Protein AF-A0A4P7JG98-F1 (afdb_monomer_lite)

Radius of gyration: 14.86 Å; chains: 1; bounding box: 37×31×37 Å

Secondary structure (DSSP, 8-state):
--HHHHHHHHHH--TT-TT--EEEEEEE-TTS-EEEEEEEHHHHHHHHHHHHHH---HHHHHHHHHHS--TT--HHHHHHHHHHHHHHHHHHHT---S-SSPPTT---TT--S---

Sequence (116 aa):
MSQIEFMKFLSEIDDHHEGQTTETRLYPNGQGAEVMVQLPQSSWAYVDWLEQTQGGDFAGWVTHCLQTPFEDWPLSKLLMYWLWADECERHRRGMATRSETKPDGYVPYGLAANDR

Structure (mmCIF, N/CA/C/O backbone):
data_AF-A0A4P7JG98-F1
#
_entry.id   AF-A0A4P7JG98-F1
#
loop_
_atom_site.group_PDB
_atom_site.id
_atom_site.type_symbol
_atom_site.label_atom_id
_atom_site.label_alt_id
_atom_site.label_comp_id
_atom_site.label_asym_id
_atom_site.label_entity_id
_atom_site.label_seq_id
_atom_site.pdbx_PDB_ins_code
_atom_site.Cartn_x
_atom_site.Cartn_y
_atom_site.Cartn_z
_atom_site.occupancy
_atom_site.B_iso_or_equiv
_atom_site.auth_seq_id
_atom_site.auth_comp_id
_atom_site.auth_asym_id
_atom_site.auth_atom_id
_atom_site.pdbx_PDB_model_num
ATOM 1 N N . MET A 1 1 ? 10.772 -9.195 -11.241 1.00 55.59 1 MET A N 1
ATOM 2 C CA . MET A 1 1 ? 9.850 -9.935 -10.369 1.00 55.59 1 MET A CA 1
ATOM 3 C C . MET A 1 1 ? 8.494 -10.072 -11.034 1.00 55.59 1 MET A C 1
ATOM 5 O O . MET A 1 1 ? 7.733 -9.121 -11.153 1.00 55.59 1 MET A O 1
ATOM 9 N N . SER A 1 2 ? 8.194 -11.272 -11.511 1.00 59.50 2 SER A N 1
ATOM 10 C CA . SER A 1 2 ? 6.826 -11.694 -11.797 1.00 59.50 2 SER A CA 1
ATOM 11 C C . SER A 1 2 ? 5.967 -11.643 -10.524 1.00 59.50 2 SER A C 1
ATOM 13 O O . SER A 1 2 ? 6.497 -11.612 -9.414 1.00 59.50 2 SER A O 1
ATOM 15 N N . GLN A 1 3 ? 4.640 -11.694 -10.672 1.00 62.69 3 GLN A N 1
ATOM 16 C CA . GLN A 1 3 ? 3.705 -11.829 -9.546 1.00 62.69 3 GLN A CA 1
ATOM 17 C C . GLN A 1 3 ? 4.128 -12.954 -8.581 1.00 62.69 3 GLN A C 1
ATOM 19 O O . GLN A 1 3 ? 4.077 -12.781 -7.370 1.00 62.69 3 GLN A O 1
ATOM 24 N N . ILE A 1 4 ? 4.627 -14.072 -9.119 1.00 65.25 4 ILE A N 1
ATOM 25 C CA . ILE A 1 4 ? 5.110 -15.223 -8.345 1.00 65.25 4 ILE A CA 1
ATOM 26 C C . ILE A 1 4 ? 6.386 -14.878 -7.564 1.00 65.25 4 ILE A C 1
ATOM 28 O O . ILE A 1 4 ? 6.532 -15.289 -6.418 1.00 65.25 4 ILE A O 1
ATOM 32 N N . GLU A 1 5 ? 7.308 -14.116 -8.154 1.00 64.19 5 GLU A N 1
ATOM 33 C CA . GLU A 1 5 ? 8.541 -13.688 -7.479 1.00 64.19 5 GLU A CA 1
ATOM 34 C C . GLU A 1 5 ? 8.259 -12.656 -6.384 1.00 64.19 5 GLU A C 1
ATOM 36 O O . GLU A 1 5 ? 8.886 -12.716 -5.334 1.00 64.19 5 GLU A O 1
ATOM 41 N N . PHE A 1 6 ? 7.279 -11.767 -6.579 1.00 67.12 6 PHE A N 1
ATOM 42 C CA . PHE A 1 6 ? 6.868 -10.835 -5.528 1.00 67.12 6 PHE A CA 1
ATOM 43 C C . PHE A 1 6 ? 6.1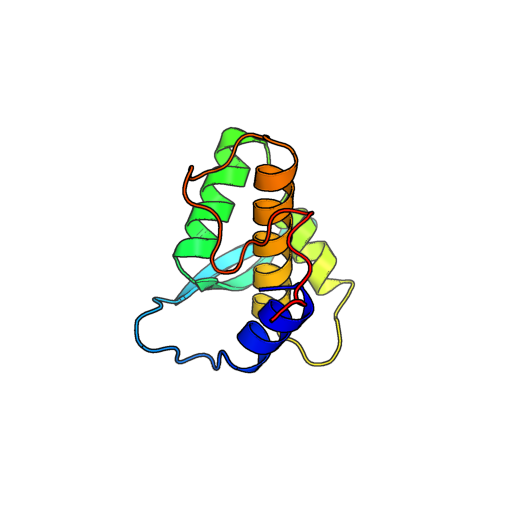22 -11.547 -4.393 1.00 67.12 6 PHE A C 1
ATOM 45 O O . PHE A 1 6 ? 6.363 -11.264 -3.227 1.00 67.12 6 PHE A O 1
ATOM 52 N N . MET A 1 7 ? 5.277 -12.537 -4.701 1.00 66.38 7 MET A N 1
ATOM 53 C CA . MET A 1 7 ? 4.667 -13.382 -3.668 1.00 66.38 7 MET A CA 1
ATOM 54 C C . MET A 1 7 ? 5.717 -14.183 -2.889 1.00 66.38 7 MET A C 1
ATOM 56 O O . MET A 1 7 ? 5.610 -14.289 -1.670 1.00 66.38 7 MET A O 1
ATOM 60 N N . LYS A 1 8 ? 6.759 -14.692 -3.560 1.00 66.94 8 LYS A N 1
ATOM 61 C CA . LYS A 1 8 ? 7.903 -15.322 -2.885 1.00 66.94 8 LYS A CA 1
ATOM 62 C C . LYS A 1 8 ? 8.658 -14.331 -2.006 1.00 66.94 8 LYS A C 1
ATOM 64 O O . LYS A 1 8 ? 8.888 -14.630 -0.843 1.00 66.94 8 LYS A O 1
ATOM 69 N N . PHE A 1 9 ? 8.938 -13.133 -2.508 1.00 69.50 9 PHE A N 1
ATOM 70 C CA . PHE A 1 9 ? 9.546 -12.060 -1.725 1.00 69.50 9 PHE A CA 1
ATOM 71 C C . PHE A 1 9 ? 8.718 -11.713 -0.478 1.00 69.50 9 PHE A C 1
ATOM 73 O O . PHE A 1 9 ? 9.269 -11.608 0.610 1.00 69.50 9 PHE A O 1
ATOM 80 N N . LEU A 1 10 ? 7.389 -11.624 -0.591 1.00 67.44 10 LEU A N 1
ATOM 81 C CA . LEU A 1 10 ? 6.503 -11.423 0.561 1.00 67.44 10 LEU A CA 1
ATOM 82 C C . LEU A 1 10 ? 6.493 -12.619 1.522 1.00 67.44 10 LEU A C 1
ATOM 84 O O . LEU A 1 10 ? 6.312 -12.433 2.725 1.00 67.44 10 LEU A O 1
ATOM 88 N N . SER A 1 11 ? 6.671 -13.842 1.021 1.00 64.19 11 SER A N 1
ATOM 89 C CA . SER A 1 11 ? 6.801 -15.032 1.870 1.00 64.19 11 SER A CA 1
ATOM 90 C C . SER A 1 11 ? 8.155 -15.105 2.586 1.00 64.19 11 SER A C 1
ATOM 92 O O . SER A 1 11 ? 8.210 -15.616 3.697 1.00 64.19 11 SER A O 1
ATOM 94 N N . GLU A 1 12 ? 9.212 -14.559 1.976 1.00 66.81 12 GLU A N 1
ATOM 95 C CA . GLU A 1 12 ? 10.592 -14.540 2.483 1.00 66.81 12 GLU A CA 1
ATOM 96 C C . GLU A 1 12 ? 10.892 -13.309 3.357 1.00 66.81 12 GLU A C 1
ATOM 98 O O . GLU A 1 12 ? 11.809 -13.341 4.178 1.00 66.81 12 GLU A O 1
ATOM 103 N N . ILE A 1 13 ? 10.109 -12.232 3.223 1.00 66.25 13 ILE A N 1
ATOM 104 C CA . ILE A 1 13 ? 10.044 -11.158 4.214 1.00 66.25 13 ILE A CA 1
ATOM 105 C C . ILE A 1 13 ? 9.396 -11.729 5.480 1.00 66.25 13 ILE A C 1
ATOM 107 O O . ILE A 1 13 ? 8.174 -11.879 5.588 1.00 66.25 13 ILE A O 1
ATOM 111 N N . ASP A 1 14 ? 10.243 -12.064 6.445 1.00 56.75 14 ASP A N 1
ATOM 112 C CA . ASP A 1 14 ? 9.891 -12.003 7.860 1.00 56.75 14 ASP A CA 1
ATOM 113 C C . ASP A 1 14 ? 9.871 -10.536 8.318 1.00 56.75 14 ASP A C 1
ATOM 115 O O . ASP A 1 14 ? 10.503 -9.675 7.697 1.00 56.75 14 ASP A O 1
ATOM 119 N N . ASP A 1 15 ? 9.190 -10.251 9.434 1.00 54.09 15 ASP A N 1
ATOM 120 C CA . ASP A 1 15 ? 9.016 -8.911 10.039 1.00 54.09 15 ASP A CA 1
ATOM 121 C C . ASP A 1 15 ? 10.339 -8.162 10.366 1.00 54.09 15 ASP A C 1
ATOM 123 O O . ASP A 1 15 ? 10.334 -7.041 10.878 1.00 54.09 15 ASP A O 1
ATOM 127 N N . HIS A 1 16 ? 11.493 -8.760 10.063 1.00 47.78 16 HIS A N 1
ATOM 128 C CA . HIS A 1 16 ? 12.841 -8.271 10.336 1.00 47.78 16 HIS A CA 1
ATOM 129 C C . HIS A 1 16 ? 13.743 -8.246 9.093 1.00 47.78 16 HIS A C 1
ATOM 131 O O . HIS A 1 16 ? 14.875 -8.727 9.122 1.00 47.78 16 HIS A O 1
ATOM 137 N N . HIS A 1 17 ? 13.282 -7.646 7.994 1.00 54.31 17 HIS A N 1
ATOM 138 C CA . HIS A 1 17 ? 14.197 -7.302 6.904 1.00 54.31 17 HIS A CA 1
ATOM 139 C C . HIS A 1 17 ? 15.116 -6.141 7.335 1.00 54.31 17 HIS A C 1
ATOM 141 O O . HIS A 1 17 ? 14.671 -4.998 7.475 1.00 54.31 17 HIS A O 1
ATOM 147 N N . GLU A 1 18 ? 16.398 -6.436 7.583 1.00 46.47 18 GLU A N 1
ATOM 148 C CA . GLU A 1 18 ? 17.404 -5.447 7.992 1.00 46.47 18 GLU A CA 1
ATOM 149 C C . GLU A 1 18 ? 17.471 -4.295 6.973 1.00 46.47 18 GLU A C 1
ATOM 151 O O . GLU A 1 18 ? 17.859 -4.473 5.820 1.00 46.47 18 GLU A O 1
ATOM 156 N N . GLY A 1 19 ? 17.065 -3.095 7.403 1.00 57.00 19 GLY A N 1
ATOM 157 C CA . GLY A 1 19 ? 17.084 -1.873 6.590 1.00 57.00 19 GLY A CA 1
ATOM 158 C C . GLY A 1 19 ? 15.717 -1.370 6.112 1.00 57.00 19 GLY A C 1
ATOM 159 O O . GLY A 1 19 ? 15.640 -0.231 5.653 1.00 57.00 19 GLY A O 1
ATOM 160 N N . GLN A 1 20 ? 14.632 -2.142 6.259 1.00 62.69 20 GLN A N 1
ATOM 161 C CA . GLN A 1 20 ? 13.272 -1.629 6.049 1.00 62.69 20 GLN A CA 1
ATOM 162 C C . GLN A 1 20 ? 12.655 -1.172 7.372 1.00 62.69 20 GLN A C 1
ATOM 164 O O . GLN A 1 20 ? 12.292 -1.977 8.225 1.00 62.69 20 GLN A O 1
ATOM 169 N N . THR A 1 21 ? 12.487 0.141 7.531 1.00 72.75 21 THR A N 1
ATOM 170 C CA 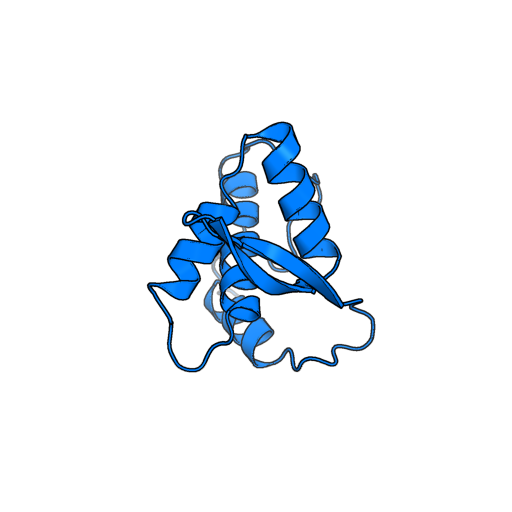. THR A 1 21 ? 11.711 0.695 8.644 1.00 72.75 21 THR A CA 1
ATOM 171 C C . THR A 1 21 ? 10.229 0.423 8.393 1.00 72.75 21 THR A C 1
ATOM 173 O O . THR A 1 21 ? 9.616 1.033 7.511 1.00 72.75 21 THR A O 1
ATOM 176 N N . THR A 1 22 ? 9.647 -0.504 9.152 1.00 80.12 22 THR A N 1
ATOM 177 C CA . THR A 1 22 ? 8.195 -0.706 9.189 1.00 80.12 22 THR A CA 1
ATOM 178 C C . THR A 1 22 ? 7.554 0.285 10.146 1.00 80.12 22 THR A C 1
ATOM 180 O O . THR A 1 22 ? 8.028 0.466 11.267 1.00 80.12 22 THR A O 1
ATOM 183 N N . GLU A 1 23 ? 6.453 0.889 9.722 1.00 85.56 23 GLU A N 1
ATOM 184 C CA . GLU A 1 23 ? 5.640 1.781 10.536 1.00 85.56 23 GLU A CA 1
ATOM 185 C C . GLU A 1 23 ? 4.242 1.175 10.697 1.00 85.56 23 GLU A C 1
ATOM 187 O O . GLU A 1 23 ? 3.641 0.678 9.739 1.00 85.56 23 GLU A O 1
ATOM 192 N N . THR A 1 24 ? 3.717 1.228 11.917 1.00 88.62 24 THR A N 1
ATOM 193 C CA . THR A 1 24 ? 2.354 0.797 12.225 1.00 88.62 24 THR A CA 1
ATOM 194 C C . THR A 1 24 ? 1.467 2.022 12.383 1.00 88.62 24 THR A C 1
ATOM 196 O O . THR A 1 24 ? 1.744 2.874 13.227 1.00 88.62 24 THR A O 1
ATOM 199 N N . ARG A 1 25 ? 0.385 2.104 11.603 1.00 89.69 25 ARG A N 1
ATOM 200 C CA . ARG A 1 25 ? -0.627 3.165 11.715 1.00 89.69 25 ARG A CA 1
ATOM 201 C C . ARG A 1 25 ? -2.001 2.558 11.990 1.00 89.69 25 ARG A C 1
ATOM 203 O O . ARG A 1 25 ? -2.318 1.473 11.502 1.00 89.69 25 ARG A O 1
ATOM 210 N N . LEU A 1 26 ? -2.815 3.267 12.772 1.00 88.81 26 LEU A N 1
ATOM 211 C CA . LEU A 1 26 ? -4.251 3.003 12.852 1.00 88.81 26 LEU A CA 1
ATOM 212 C C . LEU A 1 26 ? -4.912 3.645 11.637 1.00 88.81 26 LEU A C 1
ATOM 214 O O . LEU A 1 26 ? -4.730 4.839 11.397 1.00 88.81 26 LEU A O 1
ATOM 218 N N . TYR A 1 27 ? -5.645 2.850 10.866 1.00 85.56 27 TYR A N 1
ATOM 219 C CA . TYR A 1 27 ? -6.306 3.310 9.654 1.00 85.56 27 TYR A CA 1
ATOM 220 C C . TYR A 1 27 ? -7.792 2.928 9.684 1.00 85.56 27 TYR A C 1
ATOM 222 O O . TYR A 1 27 ? -8.106 1.767 9.970 1.00 85.56 27 TYR A O 1
ATOM 230 N N . PRO A 1 28 ? -8.722 3.866 9.425 1.00 83.94 28 PRO A N 1
ATOM 231 C CA . PRO A 1 28 ? -10.140 3.547 9.369 1.00 83.94 28 PRO A CA 1
ATOM 232 C C . PRO A 1 28 ? -10.428 2.699 8.130 1.00 83.94 28 PRO A C 1
ATOM 234 O O . PRO A 1 28 ? -10.088 3.065 7.007 1.00 83.94 28 PRO A O 1
ATOM 237 N N . ASN A 1 29 ? -11.078 1.559 8.319 1.00 78.94 29 ASN A N 1
ATOM 238 C CA . ASN A 1 29 ? -11.614 0.800 7.197 1.00 78.94 29 ASN A CA 1
ATOM 239 C C . ASN A 1 29 ? -12.861 1.505 6.616 1.00 78.94 29 ASN A C 1
ATOM 241 O O . ASN A 1 29 ? -13.411 2.427 7.222 1.00 78.94 29 ASN A O 1
ATOM 245 N N . GLY A 1 30 ? -13.369 1.044 5.470 1.00 76.00 30 GLY A N 1
ATOM 246 C CA . GLY A 1 30 ? -14.576 1.595 4.832 1.00 76.00 30 GLY A CA 1
ATOM 247 C C . GLY A 1 30 ? -15.871 1.496 5.662 1.00 76.00 30 GLY A C 1
ATOM 248 O O . GLY A 1 30 ? -16.912 1.986 5.234 1.00 76.00 30 GLY A O 1
ATOM 249 N N . GLN A 1 31 ? -15.831 0.872 6.846 1.00 78.12 31 GLN A N 1
ATOM 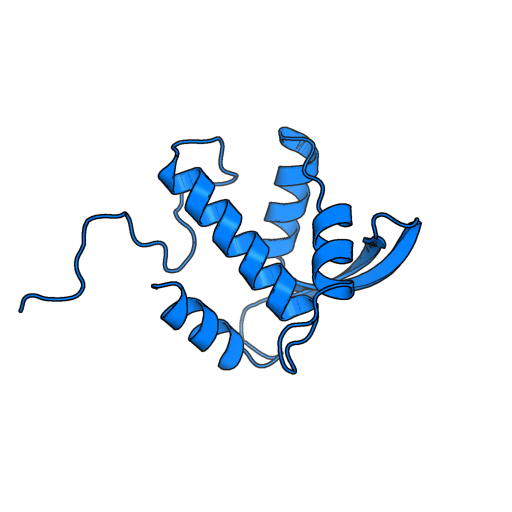250 C CA . GLN A 1 31 ? -16.932 0.807 7.815 1.00 78.12 31 GLN A CA 1
ATOM 251 C C . GLN A 1 31 ? -16.720 1.737 9.026 1.00 78.12 31 GLN A C 1
ATOM 253 O O . GLN A 1 31 ? -17.549 1.752 9.934 1.00 78.12 31 GLN A O 1
ATOM 258 N N . GLY A 1 32 ? -15.631 2.513 9.053 1.00 78.44 32 GLY A N 1
ATOM 259 C CA . GLY A 1 32 ? -15.299 3.440 10.137 1.00 78.44 32 GLY A CA 1
ATOM 260 C C . GLY A 1 32 ? -14.657 2.788 11.366 1.00 78.44 32 GLY A C 1
ATOM 261 O O . GLY A 1 32 ? -14.498 3.460 12.382 1.00 78.44 32 GLY A O 1
ATOM 262 N N . ALA A 1 33 ? -14.286 1.506 11.298 1.00 85.31 33 ALA A N 1
ATOM 263 C CA . ALA A 1 33 ? -13.541 0.841 12.364 1.00 85.31 33 ALA A CA 1
ATOM 264 C C . ALA A 1 33 ? -12.033 1.043 12.170 1.00 85.31 33 ALA A C 1
ATOM 266 O O . ALA A 1 33 ? -11.520 0.869 11.063 1.00 85.31 33 ALA A O 1
ATOM 267 N N . GLU A 1 34 ? -11.320 1.380 13.244 1.00 88.44 34 GLU A N 1
ATOM 268 C CA . GLU A 1 34 ? -9.864 1.527 13.217 1.00 88.44 34 GLU A CA 1
ATOM 269 C C . GLU A 1 34 ? -9.180 0.160 13.186 1.00 88.44 34 GLU A C 1
ATOM 271 O O . GLU A 1 34 ? -9.441 -0.712 14.017 1.00 88.44 34 GLU A O 1
ATOM 276 N N . VAL A 1 35 ? -8.284 -0.019 12.221 1.00 87.62 35 VAL A N 1
ATOM 277 C CA . VAL A 1 35 ? -7.525 -1.250 12.020 1.00 87.62 35 VAL A CA 1
ATOM 278 C C . VAL A 1 35 ? -6.048 -0.921 12.122 1.00 87.62 35 VAL A C 1
ATOM 280 O O . VAL A 1 35 ? -5.569 0.053 11.543 1.00 87.62 35 VAL A O 1
ATOM 283 N N . MET A 1 36 ? -5.315 -1.740 12.869 1.00 88.94 36 MET A N 1
ATOM 284 C CA . MET A 1 36 ? -3.869 -1.617 12.966 1.00 88.94 36 MET A CA 1
ATOM 285 C C . MET A 1 36 ? -3.230 -2.216 11.713 1.00 88.94 36 MET A C 1
ATOM 287 O O . MET A 1 36 ? -3.356 -3.413 11.458 1.00 88.94 36 MET A O 1
ATOM 291 N N . VAL A 1 37 ? -2.561 -1.376 10.928 1.00 89.06 37 VAL A N 1
ATOM 292 C CA . VAL A 1 37 ? -1.897 -1.761 9.683 1.00 89.06 37 VAL A CA 1
ATOM 293 C C . VAL A 1 37 ? -0.405 -1.495 9.832 1.00 89.06 37 VAL A C 1
ATOM 295 O O . VAL A 1 37 ? 0.002 -0.375 10.138 1.00 89.06 37 VAL A O 1
ATOM 298 N N . GLN A 1 38 ? 0.414 -2.522 9.619 1.00 88.00 38 GLN A N 1
ATOM 299 C CA . GLN A 1 38 ? 1.871 -2.407 9.640 1.00 88.00 38 GLN A CA 1
ATOM 300 C C . GLN A 1 38 ? 2.396 -2.519 8.216 1.00 88.00 38 GLN A C 1
ATOM 302 O O . GLN A 1 38 ? 2.187 -3.534 7.563 1.00 88.00 38 GLN A O 1
ATOM 307 N N . LEU A 1 39 ? 3.073 -1.484 7.729 1.00 86.25 39 LEU A N 1
ATOM 308 C CA . LEU A 1 39 ? 3.638 -1.469 6.382 1.00 86.25 39 LEU A CA 1
ATOM 309 C C . LEU A 1 39 ? 5.041 -0.853 6.397 1.00 86.25 39 LEU A C 1
ATOM 311 O O . LEU A 1 39 ? 5.346 -0.027 7.261 1.00 86.25 39 LEU A O 1
ATOM 315 N N . PRO A 1 40 ? 5.904 -1.199 5.430 1.00 84.62 40 PRO A N 1
ATOM 316 C CA . PRO A 1 40 ? 7.139 -0.466 5.200 1.00 84.62 40 PRO A CA 1
ATOM 317 C C . PRO A 1 40 ? 6.869 1.015 4.918 1.00 84.62 40 PRO A C 1
ATOM 319 O O . PRO A 1 40 ? 5.876 1.378 4.283 1.00 84.62 40 PRO A O 1
ATOM 322 N N . GLN A 1 41 ? 7.794 1.883 5.329 1.00 82.88 41 GLN A N 1
ATOM 323 C CA . GLN A 1 41 ? 7.687 3.328 5.107 1.00 82.88 41 GLN A CA 1
ATOM 324 C C . GLN A 1 41 ? 7.512 3.696 3.620 1.00 82.88 41 GLN A C 1
ATOM 326 O O . GLN A 1 41 ? 6.808 4.652 3.288 1.00 82.88 41 GLN A O 1
ATOM 331 N N . SER A 1 42 ? 8.122 2.934 2.706 1.00 80.94 42 SER A N 1
ATOM 332 C CA . SER A 1 42 ? 7.957 3.115 1.259 1.00 80.94 42 SER A CA 1
ATOM 333 C C . SER A 1 42 ? 6.505 2.911 0.820 1.00 80.94 42 SER A C 1
ATOM 335 O O . SER A 1 42 ? 5.986 3.745 0.074 1.00 80.94 42 SER A O 1
ATOM 337 N N . SER A 1 43 ? 5.848 1.868 1.335 1.00 85.06 43 SER A N 1
ATOM 338 C CA . SER A 1 43 ? 4.441 1.556 1.088 1.00 85.06 43 SER A CA 1
ATOM 339 C C . SER A 1 43 ? 3.522 2.617 1.691 1.00 85.06 43 SER A C 1
ATOM 341 O O . SER A 1 43 ? 2.626 3.091 0.999 1.00 85.06 43 SER A O 1
ATOM 343 N N . TRP A 1 44 ? 3.781 3.076 2.921 1.00 88.19 44 TRP A N 1
ATOM 344 C CA . TRP A 1 44 ? 3.010 4.175 3.519 1.00 88.19 44 TRP A CA 1
ATOM 345 C C . TRP A 1 44 ? 3.090 5.457 2.708 1.00 88.19 44 TRP A C 1
ATOM 347 O O . TRP A 1 44 ? 2.073 6.080 2.428 1.00 88.19 44 TRP A O 1
ATOM 357 N N . ALA A 1 45 ? 4.282 5.826 2.257 1.00 86.06 45 ALA A N 1
ATOM 358 C CA . ALA A 1 45 ? 4.427 7.028 1.458 1.00 86.06 45 ALA A CA 1
ATOM 359 C C . ALA A 1 45 ? 3.790 6.888 0.056 1.00 86.06 45 ALA A C 1
ATOM 361 O O . ALA A 1 45 ? 3.493 7.897 -0.581 1.00 86.06 45 ALA A O 1
ATOM 362 N N . TYR A 1 46 ? 3.559 5.663 -0.436 1.00 85.75 46 TYR A N 1
ATOM 363 C CA . TYR A 1 46 ? 2.742 5.422 -1.629 1.00 85.75 46 TYR A CA 1
ATOM 364 C C . TYR A 1 46 ? 1.242 5.586 -1.339 1.00 85.75 46 TYR A C 1
ATOM 366 O O . TYR A 1 46 ? 0.557 6.258 -2.107 1.00 85.75 46 TYR A O 1
ATOM 374 N N . VAL A 1 47 ? 0.758 5.068 -0.204 1.00 88.38 47 VAL A N 1
ATOM 375 C CA . VAL A 1 47 ? -0.614 5.305 0.286 1.00 88.38 47 VAL A CA 1
ATOM 376 C C . VAL A 1 47 ? -0.888 6.803 0.433 1.00 88.38 47 VAL A C 1
ATOM 378 O O . VAL A 1 47 ? -1.856 7.305 -0.131 1.00 88.38 47 VAL A O 1
ATOM 381 N N . ASP A 1 48 ? 0.000 7.537 1.107 1.00 88.25 48 ASP A N 1
ATOM 382 C CA . ASP A 1 48 ? -0.139 8.982 1.320 1.00 88.25 48 ASP A CA 1
ATOM 383 C C . ASP A 1 48 ? -0.230 9.743 -0.019 1.00 88.25 48 ASP A C 1
ATOM 385 O O . ASP A 1 48 ? -1.015 10.681 -0.164 1.00 88.25 48 ASP A O 1
ATOM 389 N N . TRP A 1 49 ? 0.533 9.316 -1.032 1.00 87.69 49 TRP A N 1
ATOM 390 C CA . TRP A 1 49 ? 0.464 9.887 -2.378 1.00 87.69 49 TRP A CA 1
ATOM 391 C C . TRP A 1 49 ? -0.848 9.544 -3.106 1.00 87.69 49 TRP A C 1
ATOM 393 O O . TRP A 1 49 ? -1.429 10.427 -3.745 1.00 87.69 49 TRP A O 1
ATOM 403 N N . LEU A 1 50 ? -1.334 8.301 -3.005 1.00 86.38 50 LEU A N 1
ATOM 404 C CA . LEU A 1 50 ? -2.597 7.861 -3.615 1.00 86.38 50 LEU A CA 1
ATOM 405 C C . LEU A 1 50 ? -3.792 8.667 -3.091 1.00 86.38 50 LEU A C 1
ATOM 407 O O . LEU A 1 50 ? -4.602 9.164 -3.879 1.00 86.38 50 LEU A O 1
ATOM 411 N N . GLU A 1 51 ? -3.867 8.831 -1.773 1.00 85.12 51 GLU A N 1
ATOM 412 C CA . GLU A 1 51 ? -4.920 9.583 -1.083 1.00 85.12 51 GLU A CA 1
ATOM 413 C C . GLU A 1 51 ? -4.907 11.069 -1.487 1.00 85.12 51 GLU A C 1
ATOM 415 O O . GLU A 1 51 ? -5.948 11.654 -1.779 1.00 85.12 51 GLU A O 1
ATOM 420 N N . GLN A 1 52 ? -3.722 11.682 -1.592 1.00 84.62 52 GLN A N 1
ATOM 421 C CA . GLN A 1 52 ? -3.587 13.114 -1.895 1.00 84.62 52 GLN A CA 1
ATOM 422 C C . GLN A 1 52 ? -3.814 13.473 -3.368 1.00 84.62 52 GLN A C 1
ATOM 424 O O . GLN A 1 52 ? -4.257 14.583 -3.664 1.00 84.62 52 GLN A O 1
ATOM 429 N N . THR A 1 53 ? -3.464 12.586 -4.304 1.00 76.62 53 THR A N 1
ATOM 430 C CA . THR A 1 53 ? -3.416 12.939 -5.736 1.00 76.62 53 THR A CA 1
ATOM 431 C C . THR A 1 53 ? -4.542 12.352 -6.571 1.00 76.62 53 THR A C 1
ATOM 433 O O . THR A 1 53 ? -4.867 12.917 -7.615 1.00 76.62 53 THR A O 1
ATOM 436 N N . GLN A 1 54 ? -5.120 11.222 -6.161 1.00 67.00 54 GLN A N 1
ATOM 437 C CA . GLN A 1 54 ? -6.074 10.472 -6.985 1.00 67.00 54 GLN A CA 1
ATOM 438 C C . GLN A 1 54 ? -7.382 10.154 -6.258 1.00 67.00 54 GLN A C 1
ATOM 440 O O . GLN A 1 54 ? -8.232 9.485 -6.840 1.00 67.00 54 GLN A O 1
ATOM 445 N N . GLY A 1 55 ? -7.555 10.618 -5.013 1.00 66.62 55 GLY A N 1
ATOM 446 C CA . GLY A 1 55 ? -8.676 10.184 -4.180 1.00 66.62 55 GLY A CA 1
ATOM 447 C C . GLY A 1 55 ? -8.671 8.665 -4.023 1.00 66.62 55 GLY A C 1
ATOM 448 O O . GLY A 1 55 ? -9.707 8.030 -4.205 1.00 66.62 55 GLY A O 1
ATOM 449 N N . GLY A 1 56 ? -7.479 8.089 -3.808 1.00 69.44 56 GLY A N 1
ATOM 450 C CA . GLY A 1 56 ? -7.331 6.663 -3.540 1.00 69.44 56 GLY A CA 1
ATOM 451 C C . GLY A 1 56 ? -8.274 6.224 -2.421 1.00 69.44 56 GLY A C 1
ATOM 452 O O . GLY A 1 56 ? -8.537 6.987 -1.503 1.00 69.44 56 GLY A O 1
ATOM 453 N N . ASP A 1 57 ? -8.813 5.013 -2.535 1.00 80.19 57 ASP A N 1
ATOM 454 C CA . ASP A 1 57 ? -9.682 4.419 -1.517 1.00 80.19 57 ASP A CA 1
ATOM 455 C C . ASP A 1 57 ? -8.902 3.337 -0.769 1.00 80.19 57 ASP A C 1
ATOM 457 O O . ASP A 1 57 ? -9.174 2.136 -0.888 1.00 80.19 57 ASP A O 1
ATOM 461 N N . PHE A 1 58 ? -7.862 3.751 -0.035 1.00 86.12 58 PHE A N 1
ATOM 462 C CA . PHE A 1 58 ? -7.078 2.798 0.743 1.00 86.12 58 PHE A CA 1
ATOM 463 C C . PHE A 1 58 ? -7.938 2.147 1.836 1.00 86.12 58 PHE A C 1
ATOM 465 O O . PHE A 1 58 ? -7.788 0.957 2.116 1.00 86.12 58 PHE A O 1
ATOM 472 N N . ALA A 1 59 ? -8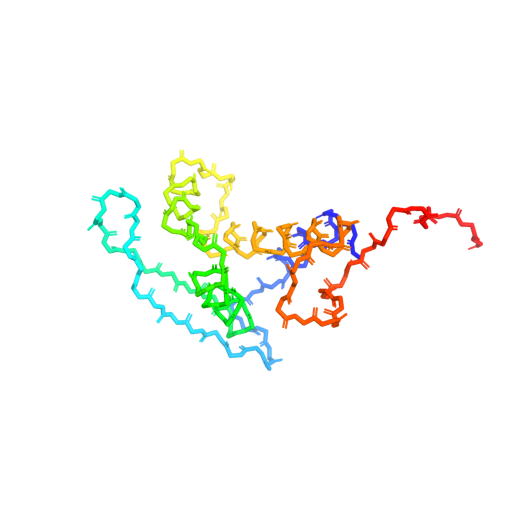.916 2.880 2.381 1.00 86.00 59 ALA A N 1
ATOM 473 C CA . ALA A 1 59 ? -9.920 2.346 3.302 1.00 86.00 59 ALA A CA 1
ATOM 474 C C . ALA A 1 59 ? -10.698 1.165 2.691 1.00 86.00 59 ALA A C 1
ATOM 476 O O . ALA A 1 59 ? -10.885 0.134 3.348 1.00 86.00 59 ALA A O 1
ATOM 477 N N . GLY A 1 60 ? -11.106 1.281 1.426 1.00 86.06 60 GLY A N 1
ATOM 478 C CA . GLY A 1 60 ? -11.735 0.212 0.658 1.00 86.06 60 GLY A CA 1
ATOM 479 C C . GLY A 1 60 ? -10.815 -0.986 0.444 1.00 86.06 60 GLY A C 1
ATOM 480 O O . GLY A 1 60 ? -11.269 -2.125 0.550 1.00 86.06 60 GLY A O 1
ATOM 481 N N . TRP A 1 61 ? -9.515 -0.770 0.229 1.00 87.75 61 TRP A N 1
ATOM 482 C CA . TRP A 1 61 ? -8.542 -1.862 0.096 1.00 87.75 61 TRP A CA 1
ATOM 483 C C . TRP A 1 61 ? -8.326 -2.605 1.415 1.00 87.75 61 TRP A C 1
ATOM 485 O O . TRP A 1 61 ? -8.289 -3.837 1.427 1.00 87.75 61 TRP A O 1
ATOM 495 N N . VAL A 1 62 ? -8.261 -1.878 2.535 1.00 87.75 62 VAL A N 1
ATOM 496 C CA . VAL A 1 62 ? -8.225 -2.463 3.883 1.00 87.75 62 VAL A CA 1
ATOM 497 C C . VAL A 1 62 ? -9.478 -3.305 4.122 1.00 87.75 62 VAL A C 1
ATOM 499 O O . VAL A 1 62 ? -9.370 -4.463 4.523 1.00 87.75 62 VAL A O 1
ATOM 502 N N . THR A 1 63 ? -10.667 -2.777 3.814 1.00 88.06 63 THR A N 1
ATOM 503 C CA . THR A 1 63 ? -11.923 -3.536 3.917 1.00 88.06 63 THR A CA 1
ATOM 504 C C . THR A 1 63 ? -11.931 -4.764 3.012 1.00 88.06 63 THR A C 1
ATOM 506 O O . THR A 1 63 ? -12.333 -5.836 3.460 1.00 88.06 63 THR A O 1
ATOM 509 N N . HIS A 1 64 ? -11.460 -4.642 1.771 1.00 87.31 64 HIS A N 1
ATOM 510 C CA . HIS A 1 64 ? -11.404 -5.753 0.827 1.00 87.31 64 HIS A CA 1
ATOM 511 C C . HIS A 1 64 ? -10.511 -6.887 1.341 1.00 87.31 64 HIS A C 1
ATOM 513 O O . HIS A 1 64 ? -10.934 -8.043 1.330 1.00 87.31 64 HIS A O 1
ATOM 519 N N . CYS A 1 65 ? -9.323 -6.559 1.859 1.00 87.38 65 CYS A N 1
ATOM 520 C CA . CYS A 1 65 ? -8.399 -7.543 2.423 1.00 87.38 65 CYS A CA 1
ATOM 521 C C . CYS A 1 65 ? -8.945 -8.190 3.706 1.00 87.38 65 CYS A C 1
ATOM 523 O O . CYS A 1 65 ? -8.738 -9.378 3.925 1.00 87.38 65 CYS A O 1
ATOM 525 N N . LEU A 1 66 ? -9.673 -7.438 4.538 1.00 84.75 66 LEU A N 1
ATOM 526 C CA . LEU A 1 66 ? -10.324 -7.978 5.739 1.00 84.75 66 LEU A CA 1
ATOM 527 C C . LEU A 1 66 ? -11.491 -8.920 5.415 1.00 84.75 66 LEU A C 1
ATOM 529 O O . LEU A 1 66 ? -11.721 -9.884 6.140 1.00 84.75 66 LEU A O 1
ATOM 533 N N . GLN A 1 67 ? -12.245 -8.634 4.353 1.00 85.88 67 GLN A N 1
ATOM 534 C CA . GLN A 1 67 ? -13.384 -9.452 3.919 1.00 85.88 67 GLN A CA 1
ATOM 535 C C . GLN A 1 67 ? -12.967 -10.643 3.054 1.00 85.88 67 GLN A C 1
ATOM 537 O O . GLN A 1 67 ? -13.698 -11.630 2.978 1.00 85.88 67 GLN A O 1
ATOM 542 N N . THR A 1 68 ? -11.800 -10.551 2.419 1.00 82.75 68 THR A N 1
ATOM 543 C CA . THR A 1 68 ? -11.255 -11.568 1.519 1.00 82.75 68 THR A CA 1
ATOM 544 C C . THR A 1 68 ? -9.869 -11.992 2.007 1.00 82.75 68 THR A C 1
ATOM 546 O O . THR A 1 68 ? -8.870 -11.713 1.339 1.00 82.75 68 THR A O 1
ATOM 549 N N . PRO A 1 69 ? -9.775 -12.636 3.186 1.00 79.88 69 PRO A N 1
ATOM 550 C CA . PRO A 1 69 ? -8.510 -13.193 3.631 1.00 79.88 69 PRO A CA 1
ATOM 551 C C . PRO A 1 69 ? -8.042 -14.241 2.617 1.00 79.88 69 PRO A C 1
ATOM 553 O O . PRO A 1 69 ? -8.840 -15.028 2.100 1.00 79.88 69 PRO A O 1
ATOM 556 N N . PHE A 1 70 ? -6.747 -14.237 2.321 1.00 77.19 70 PHE A N 1
ATOM 557 C CA . PHE A 1 70 ? -6.130 -15.213 1.434 1.00 77.19 70 PHE A CA 1
ATOM 558 C C . PHE A 1 70 ? -5.115 -16.030 2.227 1.00 77.19 70 PHE A C 1
ATOM 560 O O . PHE A 1 70 ? -4.146 -15.478 2.747 1.00 77.19 70 PHE A O 1
ATOM 567 N N . GLU A 1 71 ? -5.357 -17.341 2.302 1.00 78.75 71 GLU A N 1
ATOM 568 C CA . GLU A 1 71 ? -4.539 -18.285 3.075 1.00 78.75 71 GLU A CA 1
ATOM 569 C C . GLU A 1 71 ? -4.318 -17.802 4.525 1.00 78.75 71 GLU A C 1
ATOM 571 O O . GLU A 1 71 ? -5.220 -17.227 5.136 1.00 78.75 71 GLU A O 1
ATOM 576 N N . ASP A 1 72 ? -3.120 -18.033 5.064 1.00 77.94 72 ASP A N 1
ATOM 577 C CA . ASP A 1 72 ? -2.677 -17.582 6.385 1.00 77.94 72 ASP A CA 1
ATOM 578 C C . ASP A 1 72 ? -1.923 -16.239 6.315 1.00 77.94 72 ASP A C 1
ATOM 580 O O . ASP A 1 72 ? -1.128 -15.905 7.198 1.00 77.94 72 ASP A O 1
ATOM 584 N N . TRP A 1 73 ? -2.106 -15.462 5.240 1.00 79.56 73 TRP A N 1
ATOM 585 C CA . TRP A 1 73 ? -1.359 -14.219 5.075 1.00 79.56 73 TRP A CA 1
ATOM 586 C C . TRP A 1 73 ? -1.905 -13.126 5.999 1.00 79.56 73 TRP A C 1
ATOM 588 O O . TRP A 1 73 ? -3.112 -12.865 6.012 1.00 79.56 73 TRP A O 1
ATOM 598 N N . PRO A 1 74 ? -1.032 -12.411 6.732 1.00 85.00 74 PRO A N 1
ATOM 599 C CA . PRO A 1 74 ? -1.454 -11.263 7.512 1.00 85.00 74 PRO A CA 1
ATOM 600 C C . PRO A 1 74 ? -1.920 -10.133 6.587 1.00 85.00 74 PRO A C 1
ATOM 602 O O . PRO A 1 74 ? -1.403 -9.951 5.480 1.00 85.00 74 PRO A O 1
ATOM 605 N N . LEU A 1 75 ? -2.851 -9.316 7.089 1.00 86.06 75 LEU A N 1
ATOM 606 C CA . LEU A 1 75 ? -3.402 -8.146 6.394 1.00 86.06 75 LEU A CA 1
ATOM 607 C C . LEU A 1 75 ? -2.307 -7.268 5.769 1.00 86.06 75 LEU A C 1
ATOM 609 O O . LEU A 1 75 ? -2.428 -6.846 4.622 1.00 86.06 75 LEU A O 1
ATOM 613 N N . SER A 1 76 ? -1.218 -7.043 6.502 1.00 85.50 76 SER A N 1
ATOM 614 C CA . SER A 1 76 ? -0.055 -6.286 6.044 1.00 85.50 76 SER A CA 1
ATOM 615 C C . SER A 1 76 ? 0.539 -6.826 4.741 1.00 85.50 76 SER A C 1
ATOM 617 O O . SER A 1 76 ? 0.775 -6.053 3.817 1.00 85.50 76 SER A O 1
ATOM 619 N N . LYS A 1 77 ? 0.717 -8.150 4.613 1.00 83.12 77 LYS A N 1
ATOM 620 C CA . LYS A 1 77 ? 1.268 -8.770 3.395 1.00 83.12 77 LYS A CA 1
ATOM 621 C C . LYS A 1 77 ? 0.300 -8.659 2.218 1.00 83.12 77 LYS A C 1
ATOM 623 O O . LYS A 1 77 ? 0.733 -8.388 1.100 1.00 83.12 77 LYS A O 1
ATOM 628 N N . LEU A 1 78 ? -1.004 -8.793 2.470 1.00 85.94 78 LEU A N 1
ATOM 629 C CA . LEU A 1 78 ? -2.030 -8.585 1.443 1.00 85.94 78 LEU A CA 1
ATOM 630 C C . LEU A 1 78 ? -2.024 -7.140 0.939 1.00 85.94 78 LEU A C 1
ATOM 632 O O . LEU A 1 78 ? -2.008 -6.905 -0.266 1.00 85.94 78 LEU A O 1
ATOM 636 N N . LEU A 1 79 ? -1.960 -6.166 1.845 1.00 88.50 79 LEU A N 1
ATOM 637 C CA . LEU A 1 79 ? -1.902 -4.752 1.480 1.00 88.50 79 LEU A CA 1
ATOM 638 C C . LEU A 1 79 ? -0.614 -4.407 0.726 1.00 88.50 79 LEU A C 1
ATOM 640 O O . LEU A 1 79 ? -0.680 -3.703 -0.279 1.00 88.50 79 LEU A O 1
ATOM 644 N N . MET A 1 80 ? 0.540 -4.939 1.140 1.00 85.50 80 MET A N 1
ATOM 645 C CA . MET A 1 80 ? 1.800 -4.775 0.401 1.00 85.50 80 MET A CA 1
ATOM 646 C C . MET A 1 80 ? 1.692 -5.304 -1.032 1.00 85.50 80 MET A C 1
ATOM 648 O O . MET A 1 80 ? 2.138 -4.637 -1.965 1.00 85.50 80 MET A O 1
ATOM 652 N N . TYR A 1 81 ? 1.069 -6.472 -1.215 1.00 83.94 81 TYR A N 1
ATOM 653 C CA . TYR A 1 81 ? 0.803 -7.041 -2.533 1.00 83.94 81 TYR A CA 1
ATOM 654 C C . TYR A 1 81 ? -0.066 -6.127 -3.400 1.00 83.94 81 TYR A C 1
ATOM 656 O O . TYR A 1 81 ? 0.308 -5.816 -4.531 1.00 83.94 81 TYR A O 1
ATOM 664 N N . TRP A 1 82 ? -1.202 -5.671 -2.871 1.00 85.56 82 TRP A N 1
ATOM 665 C CA . TRP A 1 82 ? -2.127 -4.819 -3.616 1.00 85.56 82 TRP A CA 1
ATOM 666 C C . TR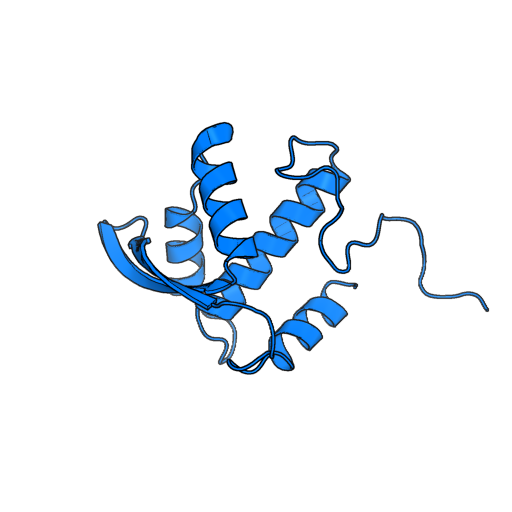P A 1 82 ? -1.517 -3.462 -3.977 1.00 85.56 82 TRP A C 1
ATOM 668 O O . TRP A 1 82 ? -1.669 -3.017 -5.114 1.00 85.56 82 TRP A O 1
ATOM 678 N N . LEU A 1 83 ? -0.765 -2.848 -3.059 1.00 86.88 83 LEU A N 1
ATOM 679 C CA . LEU A 1 83 ? -0.044 -1.596 -3.310 1.00 86.88 83 LEU A CA 1
ATOM 680 C C . LEU A 1 83 ? 0.991 -1.758 -4.428 1.00 86.88 83 LEU A C 1
ATOM 682 O O . LEU A 1 83 ? 1.020 -0.955 -5.357 1.00 86.88 83 LEU A O 1
ATOM 686 N N . TRP A 1 84 ? 1.795 -2.823 -4.382 1.00 84.69 84 TRP A N 1
ATOM 687 C CA . TRP A 1 84 ? 2.778 -3.107 -5.429 1.00 84.69 84 TRP A CA 1
ATOM 688 C C . TRP A 1 84 ? 2.121 -3.396 -6.785 1.00 84.69 84 TRP A C 1
ATOM 690 O O . TRP A 1 84 ? 2.599 -2.930 -7.823 1.00 84.69 84 TRP A O 1
ATOM 700 N N . ALA A 1 85 ? 1.014 -4.144 -6.794 1.00 83.44 85 ALA A N 1
ATOM 701 C CA . ALA A 1 85 ? 0.284 -4.470 -8.013 1.00 83.44 85 ALA A CA 1
ATOM 702 C C . ALA A 1 85 ? -0.312 -3.217 -8.680 1.00 83.44 85 ALA A C 1
ATOM 704 O O . ALA A 1 85 ? -0.191 -3.071 -9.901 1.00 83.44 85 ALA A O 1
ATOM 705 N N . ASP A 1 86 ? -0.900 -2.304 -7.898 1.00 86.00 86 ASP A N 1
ATOM 706 C CA . ASP A 1 86 ? -1.407 -1.017 -8.395 1.00 86.00 86 ASP A CA 1
ATOM 707 C C . ASP A 1 86 ? -0.276 -0.135 -8.936 1.00 86.00 86 ASP A C 1
ATOM 709 O O . ASP A 1 86 ? -0.373 0.391 -10.047 1.00 86.00 86 ASP A O 1
ATOM 713 N N . GLU A 1 87 ? 0.845 -0.041 -8.215 1.00 81.94 87 GLU A N 1
ATOM 714 C CA . GLU A 1 87 ? 1.998 0.748 -8.652 1.00 81.94 87 GLU A CA 1
ATOM 715 C C . GLU A 1 87 ? 2.560 0.221 -9.982 1.00 81.94 87 GLU A C 1
ATOM 717 O O . GLU A 1 87 ? 2.779 0.985 -10.929 1.00 81.94 87 GLU A O 1
ATOM 722 N N . CYS A 1 88 ? 2.694 -1.102 -10.111 1.00 81.38 88 CYS A N 1
ATOM 723 C CA . CYS A 1 88 ? 3.083 -1.748 -11.360 1.00 81.38 88 CYS A CA 1
ATOM 724 C C . CYS A 1 88 ? 2.089 -1.469 -12.498 1.00 81.38 88 CYS A C 1
ATOM 726 O O . CYS A 1 88 ? 2.503 -1.194 -13.626 1.00 81.38 88 CYS A O 1
ATOM 728 N N . GLU A 1 89 ? 0.783 -1.535 -12.243 1.00 82.62 89 GLU A N 1
ATOM 729 C CA . GLU A 1 89 ? -0.221 -1.283 -13.277 1.00 82.62 89 GLU A CA 1
ATOM 730 C C . GLU A 1 89 ? -0.203 0.174 -13.749 1.00 82.62 89 GLU A C 1
ATOM 732 O O . GLU A 1 89 ? -0.298 0.437 -14.952 1.00 82.62 89 GLU A O 1
ATOM 737 N N . ARG A 1 90 ? 0.011 1.127 -12.838 1.00 81.12 90 ARG A N 1
ATOM 738 C CA . ARG A 1 90 ? 0.148 2.544 -13.194 1.00 81.12 90 ARG A CA 1
ATOM 739 C C . ARG A 1 90 ? 1.357 2.795 -14.078 1.00 81.12 90 ARG A C 1
ATOM 741 O O . ARG A 1 90 ? 1.213 3.435 -15.121 1.00 81.12 90 ARG A O 1
ATOM 748 N N . HIS A 1 91 ? 2.513 2.229 -13.727 1.00 79.31 91 HIS A N 1
ATOM 749 C CA . HIS A 1 91 ? 3.704 2.299 -14.578 1.00 79.31 91 HIS A CA 1
ATOM 750 C C . HIS A 1 91 ? 3.467 1.674 -15.956 1.00 79.31 91 HIS A C 1
ATOM 752 O O . HIS A 1 91 ? 3.936 2.201 -16.965 1.00 79.31 91 HIS A O 1
ATOM 758 N N . ARG A 1 92 ? 2.711 0.574 -16.021 1.00 77.94 92 ARG A N 1
ATOM 759 C CA . ARG A 1 92 ? 2.380 -0.108 -17.279 1.00 77.94 92 ARG A CA 1
ATOM 760 C C . ARG A 1 92 ? 1.461 0.718 -18.170 1.00 77.94 92 ARG A C 1
ATOM 762 O O . ARG A 1 92 ? 1.638 0.729 -19.384 1.00 77.94 92 ARG A O 1
ATOM 769 N N . ARG A 1 93 ? 0.485 1.400 -17.575 1.00 80.31 93 ARG A N 1
ATOM 770 C CA . ARG A 1 93 ? -0.498 2.223 -18.292 1.00 80.31 93 ARG A CA 1
ATOM 771 C C . ARG A 1 93 ? -0.034 3.657 -18.546 1.00 80.31 93 ARG A C 1
ATOM 773 O O . ARG A 1 93 ? -0.784 4.419 -19.147 1.00 80.31 93 ARG A O 1
ATOM 780 N N . GLY A 1 94 ? 1.165 4.031 -18.092 1.00 78.12 94 GLY A N 1
ATOM 781 C CA . GLY A 1 94 ? 1.653 5.411 -18.167 1.00 78.12 94 GLY A CA 1
ATOM 782 C C . GLY A 1 94 ? 0.790 6.385 -17.360 1.00 78.12 94 GLY A C 1
ATOM 783 O O . GLY A 1 94 ? 0.658 7.548 -17.733 1.00 78.12 94 GLY A O 1
ATOM 784 N N . MET A 1 95 ? 0.146 5.898 -16.296 1.00 79.81 95 MET A N 1
ATOM 785 C CA . MET A 1 95 ? -0.623 6.731 -15.374 1.00 79.81 95 MET A CA 1
ATOM 786 C C . MET A 1 95 ? 0.322 7.525 -14.470 1.00 79.81 95 MET A C 1
ATOM 788 O O . MET A 1 95 ? 1.514 7.236 -14.397 1.00 79.81 95 MET A O 1
ATOM 792 N N . ALA A 1 96 ? -0.218 8.512 -13.751 1.00 79.56 96 ALA A N 1
ATOM 793 C CA . ALA A 1 96 ? 0.541 9.194 -12.712 1.00 79.56 96 ALA A CA 1
ATOM 794 C C . ALA A 1 96 ? 1.080 8.164 -11.706 1.00 79.56 96 ALA A C 1
ATOM 796 O O . ALA A 1 96 ? 0.335 7.289 -11.255 1.00 79.56 96 ALA A O 1
ATOM 797 N N . THR A 1 97 ? 2.361 8.279 -11.374 1.00 78.19 97 THR A N 1
ATOM 798 C CA . THR A 1 97 ? 3.059 7.468 -10.374 1.00 78.19 97 THR A CA 1
ATOM 799 C C . THR A 1 97 ? 3.742 8.401 -9.383 1.00 78.19 97 THR A C 1
ATOM 801 O O . THR A 1 97 ? 4.077 9.541 -9.710 1.00 78.19 97 THR A O 1
ATOM 804 N N . ARG A 1 98 ? 3.946 7.932 -8.150 1.00 76.94 98 ARG A N 1
ATOM 805 C CA . ARG A 1 98 ? 4.663 8.703 -7.126 1.00 76.94 98 ARG A CA 1
ATOM 806 C C . ARG A 1 98 ? 6.117 8.965 -7.522 1.00 76.94 98 ARG A C 1
ATOM 808 O O . ARG A 1 98 ? 6.671 10.009 -7.190 1.00 76.94 98 ARG A O 1
ATOM 815 N N . SER A 1 99 ? 6.732 7.993 -8.185 1.00 72.06 99 SER A N 1
ATOM 816 C CA . SER A 1 99 ? 8.118 8.034 -8.629 1.00 72.06 99 SER A CA 1
ATOM 817 C C . SER A 1 99 ? 8.204 7.652 -10.101 1.00 72.06 99 SER A C 1
ATOM 819 O O . SER A 1 99 ? 7.415 6.845 -10.591 1.00 72.06 99 SER A O 1
ATOM 821 N N . GLU A 1 100 ? 9.178 8.216 -10.812 1.00 61.47 100 GLU A N 1
ATOM 822 C CA . GLU A 1 100 ? 9.576 7.723 -12.137 1.00 61.47 100 GLU A CA 1
ATOM 823 C C . GLU A 1 100 ? 10.377 6.415 -12.025 1.00 61.47 100 GLU A C 1
ATOM 825 O O . GLU A 1 100 ? 10.454 5.633 -12.977 1.00 61.47 100 GLU A O 1
ATOM 830 N N . THR A 1 101 ? 10.945 6.153 -10.842 1.00 65.62 101 THR A N 1
ATOM 831 C CA . THR A 1 101 ? 11.614 4.895 -10.523 1.00 65.62 101 THR A CA 1
ATOM 832 C C . THR A 1 101 ? 10.580 3.786 -10.451 1.00 65.62 101 THR A C 1
ATOM 834 O O . THR A 1 101 ? 9.648 3.843 -9.655 1.00 65.62 101 THR A O 1
ATOM 837 N N . LYS A 1 102 ? 10.773 2.768 -11.288 1.00 63.41 102 LYS A N 1
ATOM 838 C CA . LYS A 1 102 ? 9.925 1.578 -11.319 1.00 63.41 102 LYS A CA 1
ATOM 839 C C . LYS A 1 102 ? 9.976 0.852 -9.964 1.00 63.41 102 LYS A C 1
ATOM 841 O O . LYS A 1 102 ? 11.064 0.782 -9.390 1.00 63.41 102 LYS A O 1
ATOM 846 N N . PRO A 1 103 ? 8.857 0.267 -9.500 1.00 64.62 103 PRO A N 1
ATOM 847 C CA . PRO A 1 103 ? 8.815 -0.520 -8.275 1.00 64.62 103 PRO A CA 1
ATOM 848 C C . PRO A 1 103 ? 9.838 -1.642 -8.326 1.00 64.62 103 PRO A C 1
ATOM 850 O O . PRO A 1 103 ? 10.101 -2.194 -9.405 1.00 64.62 103 PRO A O 1
ATOM 853 N N . ASP A 1 104 ? 10.374 -2.014 -7.165 1.00 59.88 104 ASP A N 1
ATOM 854 C CA . ASP A 1 104 ? 11.281 -3.150 -7.078 1.00 59.88 104 ASP A CA 1
ATOM 855 C C . ASP A 1 104 ? 10.632 -4.380 -7.717 1.00 59.88 104 ASP A C 1
ATOM 857 O O . ASP A 1 104 ? 9.505 -4.784 -7.417 1.00 59.88 104 ASP A O 1
ATOM 861 N N . GLY A 1 105 ? 11.350 -4.944 -8.688 1.00 56.78 105 GLY A N 1
ATOM 862 C CA . GLY A 1 105 ? 10.893 -6.110 -9.417 1.00 56.78 105 GLY A CA 1
ATOM 863 C C . GLY A 1 105 ? 9.879 -5.862 -10.539 1.00 56.78 105 GLY A C 1
ATOM 864 O O . GLY A 1 105 ? 9.452 -6.838 -11.147 1.00 56.78 105 GLY A O 1
ATOM 865 N N . TYR A 1 106 ? 9.537 -4.629 -10.905 1.00 49.25 106 TYR A N 1
ATOM 866 C CA . TYR A 1 106 ? 8.691 -4.357 -12.072 1.00 49.25 106 TYR A CA 1
ATOM 867 C C . TYR A 1 106 ? 9.264 -4.958 -13.372 1.00 49.25 106 TYR A C 1
ATOM 869 O O . TYR A 1 106 ? 10.390 -4.652 -13.772 1.00 49.25 106 TYR A O 1
ATOM 877 N N . VAL A 1 107 ? 8.464 -5.770 -14.075 1.00 53.28 107 VAL A N 1
ATOM 878 C CA . VAL A 1 107 ? 8.794 -6.292 -15.412 1.00 53.28 107 VAL A CA 1
ATOM 879 C C . VAL A 1 107 ? 7.837 -5.675 -16.443 1.00 53.28 107 VAL A C 1
ATOM 881 O O . VAL A 1 107 ? 6.622 -5.863 -16.329 1.00 53.28 107 VAL A O 1
ATOM 884 N N . PRO A 1 108 ? 8.331 -4.933 -17.452 1.00 45.88 108 PRO A N 1
ATOM 885 C CA . PRO A 1 108 ? 7.492 -4.492 -18.561 1.00 45.88 108 PRO A CA 1
ATOM 886 C C . PRO A 1 108 ? 7.016 -5.709 -19.372 1.00 45.88 108 PRO A C 1
ATOM 888 O O . PRO A 1 108 ? 7.789 -6.638 -19.611 1.00 45.88 108 PRO A O 1
ATOM 891 N N . TYR A 1 109 ? 5.752 -5.710 -19.811 1.00 41.53 109 T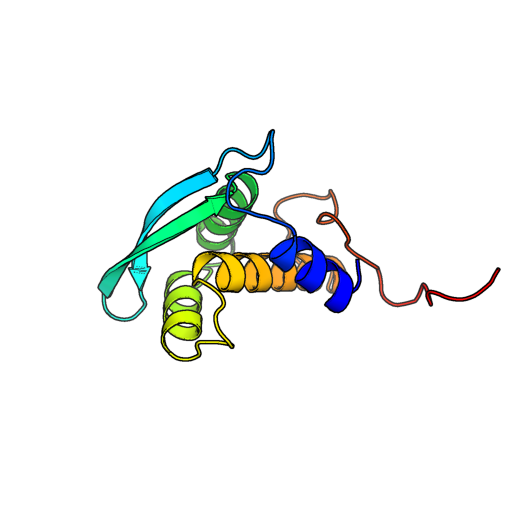YR A N 1
ATOM 892 C CA . TYR A 1 109 ? 5.249 -6.738 -20.731 1.00 41.53 109 TYR A CA 1
ATOM 893 C C . TYR A 1 109 ? 6.160 -6.801 -21.969 1.00 41.53 109 TYR A C 1
ATOM 895 O O . TYR A 1 109 ? 6.353 -5.787 -22.636 1.00 41.53 109 TYR A O 1
ATOM 903 N N . GLY A 1 110 ? 6.719 -7.982 -22.258 1.00 46.03 110 GLY A N 1
ATOM 904 C CA . GLY A 1 110 ? 7.526 -8.229 -23.461 1.00 46.03 110 GLY A CA 1
ATOM 905 C C . GLY A 1 110 ? 8.956 -8.731 -23.240 1.00 46.03 110 GLY A C 1
ATOM 906 O O . GLY A 1 110 ? 9.584 -9.139 -24.210 1.00 46.03 110 GLY A O 1
ATOM 907 N N . LEU A 1 111 ? 9.470 -8.785 -22.008 1.00 41.41 111 LEU A N 1
ATOM 908 C CA . LEU A 1 111 ? 10.659 -9.593 -21.716 1.00 41.41 111 LEU A CA 1
ATOM 909 C C . LEU A 1 111 ? 10.199 -10.946 -21.191 1.00 41.41 111 LEU A C 1
ATOM 911 O O . LEU A 1 111 ? 9.990 -11.140 -19.995 1.00 41.41 111 LEU A O 1
ATOM 915 N N . ALA A 1 112 ? 9.994 -11.869 -22.130 1.00 38.53 112 ALA A N 1
ATOM 916 C CA . ALA A 1 112 ? 9.975 -13.283 -21.820 1.00 38.53 112 ALA A CA 1
ATOM 917 C C . ALA A 1 112 ? 11.241 -13.600 -21.014 1.00 38.53 112 ALA A C 1
ATOM 919 O O . ALA A 1 112 ? 12.363 -13.406 -21.484 1.00 38.53 112 ALA A O 1
ATOM 920 N N . ALA A 1 113 ? 11.050 -14.077 -19.789 1.00 44.12 113 ALA A N 1
ATOM 921 C CA . ALA A 1 113 ? 12.041 -14.901 -19.129 1.00 44.12 113 ALA A CA 1
ATOM 922 C C . ALA A 1 113 ? 12.153 -16.194 -19.948 1.00 44.12 113 ALA A C 1
ATOM 924 O O . ALA A 1 113 ? 11.390 -17.124 -19.712 1.00 44.12 113 ALA A O 1
ATOM 925 N N . ASN A 1 114 ? 12.964 -16.162 -21.008 1.00 46.50 114 ASN A N 1
ATOM 926 C CA . ASN A 1 114 ? 13.654 -17.283 -21.651 1.00 46.50 114 ASN A CA 1
ATOM 927 C C . ASN A 1 114 ? 14.225 -16.818 -22.996 1.00 46.50 114 ASN A C 1
ATOM 929 O O . ASN A 1 114 ? 13.487 -16.688 -23.967 1.00 46.50 114 ASN A O 1
ATOM 933 N N . ASP A 1 115 ? 15.528 -16.531 -23.014 1.00 42.31 115 ASP A N 1
ATOM 934 C CA . ASP A 1 115 ? 16.470 -17.105 -23.987 1.00 42.31 115 ASP A CA 1
ATOM 935 C C . ASP A 1 115 ? 17.893 -16.589 -23.709 1.00 42.31 115 ASP A C 1
ATOM 937 O O . ASP A 1 115 ? 18.330 -15.572 -24.256 1.00 42.31 115 ASP A O 1
ATOM 941 N N . ARG A 1 116 ? 18.628 -17.310 -22.850 1.00 36.47 116 ARG A N 1
ATOM 942 C CA . ARG A 1 116 ? 19.967 -17.825 -23.181 1.00 36.47 116 ARG A CA 1
ATOM 943 C C . ARG A 1 116 ? 20.487 -18.827 -22.162 1.00 36.47 116 ARG A C 1
ATOM 945 O O . ARG A 1 116 ? 20.308 -18.578 -20.953 1.00 36.47 116 ARG A O 1
#

pLDDT: mean 74.44, std 14.27, range [36.47, 89.69]

Foldseek 3Di:
DPLVVLVVVLVVDDVDPDPFDKDWDFDQAPVRDTDIEIETPVLVVQVVCCCPPPVDRVSPQLVVCVVDPDDPDDSNSSSVSVSLVVQLVCLQVVHDHPDPDRPVPRDHPPPPPDDD